Protein AF-A0A655C088-F1 (afdb_monomer_lite)

Radius of gyration: 17.56 Å; chains: 1; bounding box: 36×18×64 Å

Organism: NCBI:txid58097

pLDDT: mean 89.05, std 12.18, range [49.88, 97.75]

Secondary structure (DSSP, 8-state):
--HHHHHHHHHHHHHHHHHHHHHHHHHHHHHHHHHHHHTTS-B-SS-HHHHHHHHHHHHHHHHHHHHHHT-SHHHHHHHHHHHHHSBPPP-

Foldseek 3Di:
DVVVVVVVVVVVVVVVVVVVVLQVQLVVQLVVQVVCVVVLQKDADDHSSVVSVVLSVQQVVLVVVCVVVVHNVSVVVSVVVVPVRIDRDDD

Structure (mmCIF, N/CA/C/O backbone):
data_AF-A0A655C088-F1
#
_entry.id   AF-A0A655C088-F1
#
loop_
_atom_site.group_PDB
_atom_site.id
_atom_site.type_symbol
_atom_site.label_atom_id
_atom_site.label_alt_id
_atom_site.label_comp_id
_atom_site.label_asym_id
_atom_site.label_entity_id
_atom_site.label_seq_id
_atom_site.pdbx_PDB_ins_code
_atom_site.Cartn_x
_atom_site.Cartn_y
_atom_site.Cartn_z
_atom_site.occupancy
_atom_site.B_iso_or_equiv
_atom_site.auth_seq_id
_atom_site.auth_comp_id
_atom_site.auth_asym_id
_atom_site.auth_atom_id
_atom_site.pdbx_PDB_model_num
ATOM 1 N N . MET A 1 1 ? 8.795 -3.079 -39.557 1.00 49.88 1 MET A N 1
ATOM 2 C CA . MET A 1 1 ? 7.667 -2.353 -38.928 1.00 49.88 1 MET A CA 1
ATOM 3 C C . MET A 1 1 ? 6.599 -3.244 -38.274 1.00 49.88 1 MET A C 1
ATOM 5 O O . MET A 1 1 ? 5.660 -2.689 -37.733 1.00 49.88 1 MET A O 1
ATOM 9 N N . LYS A 1 2 ? 6.723 -4.583 -38.238 1.00 54.75 2 LYS A N 1
ATOM 10 C CA . LYS A 1 2 ? 5.766 -5.448 -37.509 1.00 54.75 2 LYS A CA 1
ATOM 11 C C . LYS A 1 2 ? 6.128 -5.668 -36.032 1.00 54.75 2 LYS A C 1
ATOM 13 O O . LYS A 1 2 ? 5.248 -5.611 -35.190 1.00 54.75 2 LYS A O 1
ATOM 18 N N . LEU A 1 3 ? 7.422 -5.781 -35.715 1.00 56.53 3 LEU A N 1
ATOM 19 C CA . LEU A 1 3 ? 7.883 -5.961 -34.330 1.00 56.53 3 LEU A CA 1
ATOM 20 C C . LEU A 1 3 ? 7.594 -4.763 -33.413 1.00 56.53 3 LEU A C 1
ATOM 22 O O . LEU A 1 3 ? 7.320 -4.953 -32.239 1.00 56.53 3 LEU A O 1
ATOM 26 N N . SER A 1 4 ? 7.652 -3.528 -33.921 1.00 59.84 4 SER A N 1
ATOM 27 C CA . SER A 1 4 ? 7.406 -2.348 -33.080 1.00 59.84 4 SER A CA 1
ATOM 28 C C . SER A 1 4 ? 5.943 -2.215 -32.660 1.00 59.84 4 SER A C 1
ATOM 30 O O . SER A 1 4 ? 5.696 -1.749 -31.558 1.00 59.84 4 SER A O 1
ATOM 32 N N . ALA A 1 5 ? 4.992 -2.639 -33.501 1.00 64.88 5 ALA A N 1
ATOM 33 C CA . ALA A 1 5 ? 3.576 -2.658 -33.135 1.00 64.88 5 ALA A CA 1
ATOM 34 C C . ALA A 1 5 ? 3.304 -3.727 -32.062 1.00 64.88 5 ALA A C 1
ATOM 36 O O . ALA A 1 5 ? 2.710 -3.427 -31.039 1.00 64.88 5 ALA A O 1
ATOM 37 N N . GLU A 1 6 ? 3.865 -4.927 -32.229 1.00 62.44 6 GLU A N 1
ATOM 38 C CA . GLU A 1 6 ? 3.675 -6.049 -31.299 1.00 62.44 6 GLU A CA 1
ATOM 39 C C . GLU A 1 6 ? 4.311 -5.805 -29.914 1.00 62.44 6 GLU A C 1
ATOM 41 O O . GLU A 1 6 ? 3.736 -6.153 -28.886 1.00 62.44 6 GLU A O 1
ATOM 46 N N . VAL A 1 7 ? 5.472 -5.136 -29.858 1.00 62.28 7 VAL A N 1
ATOM 47 C CA . VAL A 1 7 ? 6.105 -4.725 -28.589 1.00 62.28 7 VAL A CA 1
ATOM 48 C C . VAL A 1 7 ? 5.343 -3.576 -27.915 1.00 62.28 7 VAL A C 1
ATOM 50 O O . VAL A 1 7 ? 5.287 -3.528 -26.685 1.00 62.28 7 VAL A O 1
ATOM 53 N N . CYS A 1 8 ? 4.755 -2.656 -28.687 1.00 67.44 8 CYS A N 1
ATOM 54 C CA . CYS A 1 8 ? 3.917 -1.585 -28.143 1.00 67.44 8 CYS A CA 1
ATOM 55 C C . CYS A 1 8 ? 2.624 -2.133 -27.533 1.00 67.44 8 CYS A C 1
ATOM 57 O O . CYS A 1 8 ? 2.318 -1.774 -26.397 1.00 67.44 8 CYS A O 1
ATOM 59 N N . ASP A 1 9 ? 1.936 -3.036 -28.233 1.00 70.56 9 ASP A N 1
ATOM 60 C CA . ASP A 1 9 ? 0.707 -3.668 -27.743 1.00 70.56 9 ASP A CA 1
ATOM 61 C C . ASP A 1 9 ? 0.985 -4.474 -26.463 1.00 70.56 9 ASP A C 1
ATOM 63 O O . ASP A 1 9 ? 0.303 -4.303 -25.456 1.00 70.56 9 ASP A O 1
ATOM 67 N N . LEU A 1 10 ? 2.074 -5.256 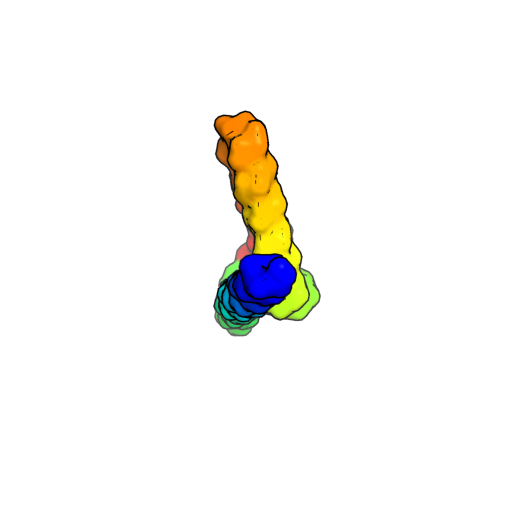-26.430 1.00 72.62 10 LEU A N 1
ATOM 68 C CA . LEU A 1 10 ? 2.473 -6.000 -25.230 1.00 72.62 10 LEU A CA 1
ATOM 69 C C . LEU A 1 10 ? 2.832 -5.077 -24.054 1.00 72.62 10 LEU A C 1
ATOM 71 O O . LEU A 1 10 ? 2.515 -5.375 -22.903 1.00 72.62 10 LEU A O 1
ATOM 75 N N . SER A 1 11 ? 3.506 -3.958 -24.322 1.00 79.69 11 SER A N 1
ATOM 76 C CA . SER A 1 11 ? 3.838 -2.955 -23.304 1.00 79.69 11 SER A CA 1
ATOM 77 C C . SER A 1 11 ? 2.581 -2.284 -22.747 1.00 79.69 11 SER A C 1
ATOM 79 O O . SER A 1 11 ? 2.494 -2.034 -21.546 1.00 79.69 11 SER A O 1
ATOM 81 N N . GLU A 1 12 ? 1.586 -2.025 -23.595 1.00 83.19 12 GLU A N 1
ATOM 82 C CA . GLU A 1 12 ? 0.299 -1.459 -23.199 1.00 83.19 12 GLU A CA 1
ATOM 83 C C . GLU A 1 12 ? -0.551 -2.446 -22.391 1.00 83.19 12 GLU A C 1
ATOM 85 O O . GLU A 1 12 ? -1.042 -2.082 -21.317 1.00 83.19 12 GLU A O 1
ATOM 90 N N . ASP A 1 13 ? -0.642 -3.701 -22.825 1.00 85.62 13 ASP A N 1
ATOM 91 C CA . ASP A 1 13 ? -1.325 -4.768 -22.091 1.00 85.62 13 ASP A CA 1
ATOM 92 C C . ASP A 1 13 ? -0.659 -5.034 -20.738 1.00 85.62 13 ASP A C 1
ATOM 94 O O . ASP A 1 13 ? -1.331 -5.162 -19.707 1.00 85.62 13 ASP A O 1
ATOM 98 N N . MET A 1 14 ? 0.675 -5.052 -20.702 1.00 84.62 14 MET A N 1
ATOM 99 C CA . MET A 1 14 ? 1.430 -5.232 -19.467 1.00 84.62 14 MET A CA 1
ATOM 100 C C . MET A 1 14 ? 1.284 -4.020 -18.543 1.00 84.62 14 MET A C 1
ATOM 102 O O . MET A 1 14 ? 1.069 -4.199 -17.345 1.00 84.62 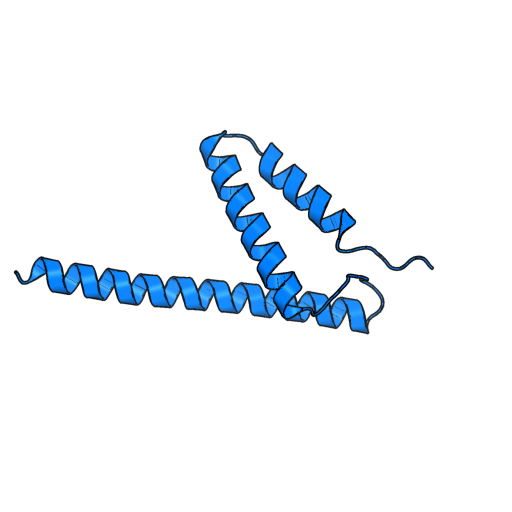14 MET A O 1
ATOM 106 N N . ARG A 1 15 ? 1.292 -2.793 -19.083 1.00 89.25 15 ARG A N 1
ATOM 107 C CA . ARG A 1 15 ? 0.994 -1.565 -18.329 1.00 89.25 15 ARG A CA 1
ATOM 108 C C . ARG A 1 15 ? -0.408 -1.619 -17.725 1.00 89.25 15 ARG A C 1
ATOM 110 O O . ARG A 1 15 ? -0.556 -1.339 -16.541 1.00 89.25 15 ARG A O 1
ATOM 117 N N . SER A 1 16 ? -1.419 -2.003 -18.507 1.00 89.94 16 SER A N 1
ATOM 118 C CA . SER A 1 16 ? -2.802 -2.128 -18.031 1.00 89.94 16 SER A CA 1
ATOM 119 C C . SER A 1 16 ? -2.932 -3.196 -16.945 1.00 89.94 16 SER A C 1
ATOM 121 O O . SER A 1 16 ? -3.605 -2.984 -15.940 1.00 89.94 16 SER A O 1
ATOM 12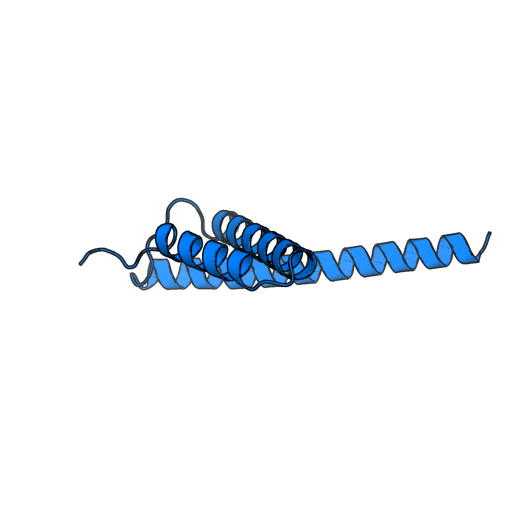3 N N . THR A 1 17 ? -2.254 -4.330 -17.113 1.00 90.50 17 THR A N 1
ATOM 124 C CA . THR A 1 17 ? -2.256 -5.420 -16.131 1.00 90.50 17 THR A CA 1
ATOM 125 C C . THR A 1 17 ? -1.586 -4.998 -14.824 1.00 90.50 17 THR A C 1
ATOM 127 O O . THR A 1 17 ? -2.123 -5.254 -13.747 1.00 90.50 17 THR A O 1
ATOM 130 N N . MET A 1 18 ? -0.449 -4.301 -14.901 1.00 87.00 18 MET A N 1
ATOM 131 C CA . MET A 1 18 ? 0.233 -3.758 -13.725 1.00 87.00 18 MET A CA 1
ATOM 132 C C . MET A 1 18 ? -0.605 -2.698 -13.006 1.00 87.00 18 MET A C 1
ATOM 134 O O . MET A 1 18 ? -0.661 -2.710 -11.778 1.00 87.00 18 MET A O 1
ATOM 138 N N . ASP A 1 19 ? -1.267 -1.810 -13.751 1.00 90.94 19 ASP A N 1
ATOM 139 C CA . ASP A 1 19 ? -2.149 -0.796 -13.170 1.00 90.94 19 ASP A CA 1
ATOM 140 C C . ASP A 1 19 ? -3.326 -1.450 -12.439 1.00 90.94 19 ASP A C 1
ATOM 142 O O . ASP A 1 19 ? -3.549 -1.165 -11.266 1.00 90.94 19 ASP A O 1
ATOM 146 N N . LYS A 1 20 ? -4.002 -2.425 -13.061 1.00 93.19 20 LYS A N 1
ATOM 147 C CA . LYS A 1 20 ? -5.075 -3.197 -12.410 1.00 93.19 20 LYS A CA 1
ATOM 148 C C . LYS A 1 20 ? -4.605 -3.858 -11.115 1.00 93.19 20 LYS A C 1
ATOM 150 O O . LYS A 1 20 ? -5.256 -3.695 -10.087 1.00 93.19 20 LYS A O 1
ATOM 155 N N . GLY A 1 21 ? -3.452 -4.529 -11.138 1.00 92.88 21 GLY A N 1
ATOM 156 C CA . GLY A 1 21 ? -2.885 -5.142 -9.935 1.00 92.88 21 GLY A CA 1
ATOM 157 C C . GLY A 1 21 ? -2.594 -4.118 -8.830 1.00 92.88 21 GLY A C 1
ATOM 158 O O . GLY A 1 21 ? -2.883 -4.365 -7.660 1.00 92.88 21 GLY A O 1
ATOM 159 N N . ALA A 1 22 ? -2.085 -2.935 -9.187 1.00 93.12 22 ALA A N 1
ATOM 160 C CA . ALA A 1 22 ? -1.881 -1.851 -8.230 1.00 93.12 22 ALA A CA 1
ATOM 161 C C . ALA A 1 22 ? -3.211 -1.344 -7.643 1.00 93.12 22 ALA A C 1
ATOM 163 O O . ALA A 1 22 ? -3.305 -1.145 -6.430 1.00 93.12 22 ALA A O 1
ATOM 164 N N . GLN A 1 23 ? -4.248 -1.175 -8.473 1.00 95.38 23 GLN A N 1
ATOM 165 C CA . GLN A 1 23 ? -5.583 -0.769 -8.018 1.00 95.38 23 GLN A CA 1
ATOM 166 C C . GLN A 1 23 ? -6.190 -1.787 -7.047 1.00 95.38 23 GLN A C 1
ATOM 168 O O . GLN A 1 23 ? -6.746 -1.392 -6.024 1.00 95.38 23 GLN A O 1
ATOM 173 N N . GLU A 1 24 ? -6.047 -3.086 -7.316 1.00 96.94 24 GLU A N 1
ATOM 174 C CA . GLU A 1 24 ? -6.533 -4.150 -6.429 1.00 96.94 24 GLU A CA 1
ATOM 175 C C . GLU A 1 24 ? -5.846 -4.114 -5.059 1.00 96.94 24 GLU A C 1
ATOM 177 O O . GLU A 1 24 ? -6.516 -4.178 -4.027 1.00 96.94 24 GLU A O 1
ATOM 182 N N . ILE A 1 25 ? -4.522 -3.924 -5.021 1.00 96.62 25 ILE A N 1
ATOM 183 C CA . ILE A 1 25 ? -3.778 -3.782 -3.760 1.00 96.62 25 ILE A CA 1
ATOM 184 C C . ILE A 1 25 ? -4.256 -2.548 -2.988 1.00 96.62 25 ILE A C 1
ATOM 186 O O . ILE A 1 25 ? -4.508 -2.627 -1.783 1.00 96.62 25 ILE A O 1
ATOM 190 N N . MET A 1 26 ? -4.409 -1.408 -3.665 1.00 97.25 26 MET A N 1
ATOM 191 C CA . MET A 1 26 ? -4.902 -0.184 -3.029 1.00 97.25 26 MET A CA 1
ATOM 192 C C . MET A 1 26 ? -6.336 -0.350 -2.509 1.00 97.25 26 MET A C 1
ATOM 194 O O . MET A 1 26 ? -6.643 0.133 -1.421 1.00 97.25 26 MET A O 1
ATOM 198 N N . ALA A 1 27 ? -7.197 -1.079 -3.222 1.00 97.44 27 ALA A N 1
ATOM 199 C CA . ALA A 1 27 ? -8.554 -1.383 -2.774 1.00 97.44 27 ALA A CA 1
ATOM 200 C C . ALA A 1 27 ? -8.564 -2.270 -1.517 1.00 97.44 27 ALA A C 1
ATOM 202 O O . ALA A 1 27 ? -9.313 -1.993 -0.578 1.00 97.44 27 ALA A O 1
ATOM 203 N N . LEU A 1 28 ? -7.701 -3.290 -1.456 1.00 97.75 28 LEU A N 1
ATOM 204 C CA . LEU A 1 28 ? -7.545 -4.141 -0.270 1.00 97.75 28 LEU A CA 1
ATOM 205 C C . LEU A 1 28 ? -7.054 -3.342 0.943 1.00 97.75 28 LEU A C 1
ATOM 207 O O . LEU A 1 28 ? -7.606 -3.475 2.035 1.00 97.75 28 LEU A O 1
ATOM 211 N N . LEU A 1 29 ? -6.059 -2.473 0.750 1.00 96.62 29 LEU A N 1
ATOM 212 C CA . LEU A 1 29 ? -5.565 -1.577 1.798 1.00 96.62 29 LEU A CA 1
ATOM 213 C C . LEU A 1 29 ? -6.661 -0.622 2.285 1.00 96.62 29 LEU A C 1
ATOM 215 O O . LEU A 1 29 ? -6.845 -0.461 3.489 1.00 96.62 29 LEU A O 1
ATOM 219 N N . ALA A 1 30 ? -7.420 -0.023 1.365 1.00 97.50 30 ALA A N 1
ATOM 220 C CA . ALA A 1 30 ? -8.522 0.874 1.702 1.00 97.50 30 ALA A CA 1
ATOM 221 C C . ALA A 1 30 ? -9.596 0.152 2.520 1.00 97.50 30 ALA A C 1
ATOM 223 O O . ALA A 1 30 ? -10.104 0.702 3.496 1.00 97.50 30 ALA A O 1
ATOM 224 N N . ARG A 1 31 ? -9.905 -1.098 2.155 1.00 97.50 31 ARG A N 1
ATOM 225 C CA . ARG A 1 31 ? -10.861 -1.922 2.892 1.00 97.50 31 ARG A CA 1
ATOM 226 C C . ARG A 1 31 ? -10.372 -2.236 4.303 1.00 97.50 31 ARG A C 1
ATOM 228 O O . ARG A 1 31 ? -11.130 -2.053 5.247 1.00 97.50 31 ARG A O 1
ATOM 235 N N . ALA A 1 32 ? -9.110 -2.631 4.456 1.00 95.56 32 ALA A N 1
ATOM 236 C CA . ALA A 1 32 ? -8.521 -2.907 5.765 1.00 95.56 32 ALA A CA 1
ATOM 237 C C . ALA A 1 32 ? -8.509 -1.665 6.676 1.00 95.56 32 ALA A C 1
ATOM 239 O O . ALA A 1 32 ? -8.801 -1.763 7.868 1.00 95.56 32 ALA A O 1
ATOM 240 N N . LEU A 1 33 ? -8.208 -0.491 6.114 1.00 95.31 33 LEU A N 1
ATOM 241 C CA . LEU A 1 33 ? -8.263 0.785 6.829 1.00 95.31 33 LEU A CA 1
ATOM 242 C C . LEU A 1 33 ? -9.688 1.117 7.296 1.00 95.31 33 LEU A C 1
ATOM 244 O O . LEU A 1 33 ? -9.884 1.492 8.450 1.00 95.31 33 LEU A O 1
ATOM 248 N N . GLU A 1 34 ? -10.677 0.957 6.418 1.00 96.44 34 GLU A N 1
ATOM 249 C CA . GLU A 1 34 ? -12.089 1.191 6.733 1.00 96.44 34 GLU A CA 1
ATOM 250 C C . GLU A 1 34 ? -12.598 0.228 7.817 1.00 96.44 34 GLU A C 1
ATOM 252 O O . GLU A 1 34 ? -13.190 0.658 8.806 1.00 96.44 34 GLU A O 1
ATOM 257 N N . ASP A 1 35 ? -12.306 -1.068 7.688 1.00 95.50 35 ASP A N 1
ATOM 258 C CA . ASP A 1 35 ? -12.707 -2.081 8.669 1.00 95.50 35 ASP A CA 1
ATOM 259 C C . ASP A 1 35 ? -12.045 -1.833 10.038 1.00 95.50 35 ASP A C 1
ATOM 261 O O . ASP A 1 35 ? -12.703 -1.932 11.079 1.00 95.50 35 ASP A O 1
ATOM 265 N N . GLY A 1 36 ? -10.765 -1.444 10.054 1.00 92.75 36 GLY A N 1
ATOM 266 C CA . GLY A 1 36 ? -10.042 -1.099 11.280 1.00 92.75 36 GLY A CA 1
ATOM 267 C C . GLY A 1 36 ? -10.570 0.165 11.962 1.00 92.75 36 GLY A C 1
ATOM 268 O O . GLY A 1 36 ? -10.634 0.210 13.192 1.00 92.75 36 GLY A O 1
ATOM 269 N N . ARG A 1 37 ? -11.003 1.163 11.182 1.00 93.38 37 ARG A N 1
ATOM 270 C CA . ARG A 1 37 ? -11.678 2.364 11.693 1.00 93.38 37 ARG A CA 1
ATOM 271 C C . ARG A 1 37 ? -13.038 2.024 12.296 1.00 93.38 37 ARG A C 1
ATOM 273 O O . ARG A 1 37 ? -13.317 2.421 13.422 1.00 93.38 37 ARG A O 1
ATOM 280 N N . ASN A 1 38 ? -13.857 1.251 11.585 1.00 93.50 38 ASN A N 1
ATOM 281 C CA . ASN A 1 38 ? -15.193 0.859 12.044 1.00 93.50 38 ASN A CA 1
ATOM 282 C C . ASN A 1 38 ? -15.139 -0.015 13.305 1.00 93.50 38 ASN A C 1
ATOM 284 O O . ASN A 1 38 ? -15.965 0.125 14.207 1.00 93.50 38 ASN A O 1
ATOM 288 N N . SER A 1 39 ? -14.112 -0.858 13.414 1.00 92.44 39 SER A N 1
ATOM 289 C CA . SER A 1 39 ? -13.855 -1.684 14.601 1.00 92.44 39 SER A CA 1
ATOM 290 C C . SER A 1 39 ? -13.180 -0.919 15.749 1.00 92.44 39 SER A C 1
ATOM 292 O O . SER A 1 39 ? -12.891 -1.520 16.778 1.00 92.44 39 SER A O 1
ATOM 294 N N . HIS A 1 40 ? -12.914 0.386 15.590 1.00 87.38 40 HIS A N 1
ATOM 295 C CA . HIS A 1 40 ? -12.200 1.227 16.561 1.00 87.38 40 HIS A CA 1
ATOM 296 C C . HIS A 1 40 ? -10.813 0.678 16.946 1.00 87.38 40 HIS A C 1
ATOM 298 O O . HIS A 1 40 ? -10.314 0.919 18.041 1.00 87.38 40 HIS A O 1
ATOM 304 N N . CYS A 1 41 ? -10.170 -0.066 16.044 1.00 87.69 41 CYS A N 1
ATOM 305 C CA . CYS A 1 41 ? -8.812 -0.573 16.242 1.00 87.69 41 CYS A CA 1
ATOM 306 C C . CYS A 1 41 ? -7.758 0.367 15.648 1.00 87.69 41 CYS A C 1
ATOM 308 O O . CYS A 1 41 ? -6.612 0.349 16.091 1.00 87.69 41 CYS A O 1
ATOM 310 N N . LEU A 1 42 ? -8.137 1.176 14.653 1.00 90.25 42 LEU A N 1
ATOM 311 C CA . LEU A 1 42 ? -7.256 2.103 13.948 1.00 90.25 42 LEU A CA 1
ATOM 312 C C . LEU A 1 42 ? -7.866 3.507 13.898 1.00 90.25 42 LEU A C 1
ATOM 314 O O . LEU A 1 42 ? -9.046 3.677 13.599 1.00 90.25 42 LEU A O 1
ATOM 318 N N . HIS A 1 43 ? -7.027 4.516 14.098 1.00 92.38 43 HIS A N 1
ATOM 319 C CA . HIS A 1 43 ? -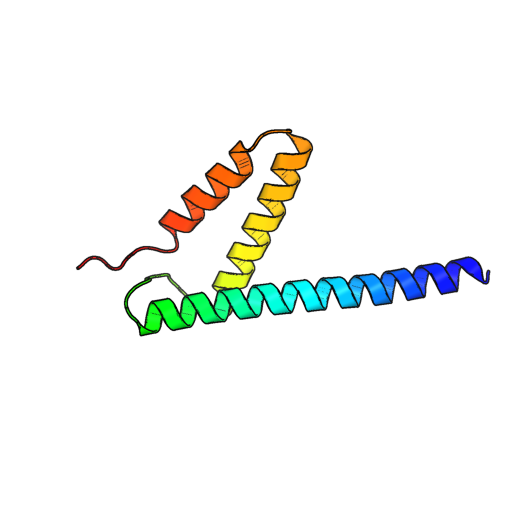7.335 5.920 13.883 1.00 92.38 43 HIS A CA 1
ATOM 320 C C . HIS A 1 43 ? -6.343 6.519 12.881 1.00 92.38 43 HIS A C 1
ATOM 322 O O . HIS A 1 43 ? -5.130 6.352 12.996 1.00 92.38 43 HIS A O 1
ATOM 328 N N . PHE A 1 44 ? -6.870 7.212 11.877 1.00 92.19 44 PHE A N 1
ATOM 329 C CA . PHE A 1 44 ? -6.099 7.918 10.857 1.00 92.19 44 PHE A CA 1
ATOM 330 C C . PHE A 1 44 ? -6.969 9.016 10.246 1.00 92.19 44 PHE A C 1
ATOM 332 O O . PHE A 1 44 ? -8.199 8.901 10.205 1.00 92.19 44 PHE A O 1
ATOM 339 N N . THR A 1 45 ? -6.335 10.073 9.749 1.00 91.00 45 THR A N 1
ATOM 340 C CA . THR A 1 45 ? -7.024 11.224 9.162 1.00 91.00 45 THR A CA 1
ATOM 341 C C . THR A 1 45 ? -7.433 10.962 7.708 1.00 91.00 45 THR A C 1
ATOM 343 O O . THR A 1 45 ? -6.798 10.198 6.985 1.00 91.00 45 THR A O 1
ATOM 346 N N . GLY A 1 46 ? -8.513 11.605 7.257 1.00 91.94 46 GLY A N 1
ATOM 347 C CA . GLY A 1 46 ? -8.955 11.539 5.860 1.00 91.94 46 GLY A CA 1
ATOM 348 C C . GLY A 1 46 ? -9.752 10.282 5.492 1.00 91.94 46 GLY A C 1
ATOM 349 O O . GLY A 1 46 ? -10.349 9.622 6.342 1.00 91.94 46 GLY A O 1
ATOM 350 N N . GLN A 1 47 ? -9.819 9.982 4.195 1.00 95.19 47 GLN A N 1
ATOM 351 C CA . GLN A 1 47 ? -10.602 8.867 3.653 1.00 95.19 47 GLN A CA 1
ATOM 352 C C . GLN A 1 47 ? -9.725 7.617 3.435 1.00 95.19 47 GLN A C 1
ATOM 354 O O . GLN A 1 47 ? -8.555 7.769 3.074 1.00 95.19 47 GLN A O 1
ATOM 359 N N . PRO A 1 48 ? -10.262 6.390 3.594 1.00 95.31 48 PRO A N 1
ATOM 360 C CA . PRO A 1 48 ? -9.474 5.156 3.501 1.00 95.31 48 PRO A CA 1
ATOM 361 C C . PRO A 1 48 ? -8.783 4.964 2.151 1.00 95.31 48 PRO A C 1
ATOM 363 O O . PRO A 1 48 ? -7.628 4.555 2.111 1.00 95.31 48 PRO A O 1
ATOM 366 N N . LEU A 1 49 ? -9.459 5.281 1.042 1.00 95.75 49 LEU A N 1
ATOM 367 C CA . LEU A 1 49 ? -8.900 5.078 -0.296 1.00 95.75 49 LEU A CA 1
ATOM 368 C C . LEU A 1 49 ? -7.721 6.023 -0.604 1.00 95.75 49 LEU A C 1
ATOM 370 O O . LEU A 1 49 ? -6.658 5.517 -0.958 1.00 95.75 49 LEU A O 1
ATOM 374 N N . PRO A 1 50 ? -7.829 7.355 -0.424 1.00 96.00 50 PRO A N 1
ATOM 375 C CA . PRO A 1 50 ? -6.668 8.242 -0.521 1.00 96.00 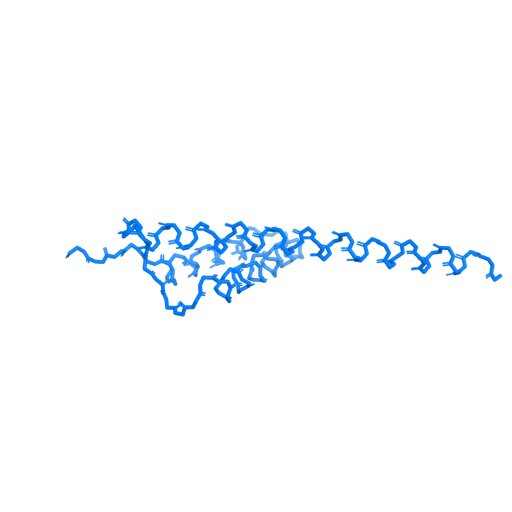50 PRO A CA 1
ATOM 376 C C . PRO A 1 50 ? -5.519 7.825 0.401 1.00 96.00 50 PRO A C 1
ATOM 378 O O . PRO A 1 50 ? -4.361 7.840 -0.008 1.00 96.00 50 PRO A O 1
ATOM 381 N N . GLN A 1 51 ? -5.832 7.388 1.624 1.00 95.62 51 GLN A N 1
ATOM 382 C CA . GLN A 1 51 ? -4.812 6.926 2.558 1.00 95.62 51 GLN A CA 1
ATOM 383 C C . GLN A 1 51 ? -4.106 5.662 2.046 1.00 95.62 51 GLN A C 1
ATOM 385 O O . GLN A 1 51 ? -2.880 5.589 2.064 1.00 95.62 51 GLN A O 1
ATOM 390 N N . ALA A 1 52 ? -4.849 4.692 1.516 1.00 96.56 52 ALA A N 1
ATOM 391 C CA . ALA A 1 52 ? -4.293 3.491 0.902 1.00 96.56 52 ALA A CA 1
ATOM 392 C C . ALA A 1 52 ? -3.379 3.797 -0.295 1.00 96.56 52 ALA A C 1
ATOM 394 O O . ALA A 1 52 ? -2.322 3.179 -0.427 1.00 96.56 52 ALA A O 1
ATOM 395 N N . GLN A 1 53 ? -3.745 4.773 -1.131 1.00 96.00 53 GLN A N 1
ATOM 396 C CA . GLN A 1 53 ? -2.916 5.223 -2.255 1.00 96.00 53 GLN A CA 1
ATOM 397 C C . GLN A 1 53 ? -1.575 5.794 -1.775 1.00 96.00 53 GLN A C 1
ATOM 399 O O . GLN A 1 53 ? -0.524 5.448 -2.316 1.00 96.00 53 GLN A O 1
ATOM 404 N N . VAL A 1 54 ? -1.595 6.617 -0.721 1.00 96.00 54 VAL A N 1
ATOM 405 C CA . VAL A 1 54 ? -0.375 7.165 -0.105 1.00 96.00 54 VAL A CA 1
ATOM 406 C C . VAL A 1 54 ? 0.502 6.050 0.464 1.00 96.00 54 VAL A C 1
ATOM 408 O O . VAL A 1 54 ? 1.706 6.030 0.205 1.00 96.00 54 VAL A O 1
ATOM 411 N N . LEU A 1 55 ? -0.085 5.096 1.193 1.00 95.88 55 LEU A N 1
ATOM 412 C CA . LEU A 1 55 ? 0.646 3.955 1.755 1.00 95.88 55 LEU A CA 1
ATOM 413 C C . LEU A 1 55 ? 1.295 3.100 0.662 1.00 95.88 55 LEU A C 1
ATOM 415 O O . LEU A 1 55 ? 2.459 2.720 0.788 1.00 95.88 55 LEU A O 1
ATOM 419 N N . TYR A 1 56 ? 0.570 2.834 -0.426 1.00 96.50 56 TYR A N 1
ATOM 420 C CA . TYR A 1 56 ? 1.086 2.073 -1.559 1.00 96.50 56 TYR A CA 1
ATOM 421 C C . TYR A 1 56 ? 2.256 2.792 -2.242 1.00 96.50 56 TYR A C 1
ATOM 423 O O . TYR A 1 56 ? 3.310 2.190 -2.455 1.00 96.50 56 TYR A O 1
ATOM 431 N N . ALA A 1 57 ? 2.117 4.091 -2.522 1.00 96.00 57 ALA A N 1
ATOM 432 C CA . ALA A 1 57 ? 3.179 4.894 -3.125 1.00 96.00 57 ALA A CA 1
ATOM 433 C C . ALA A 1 57 ? 4.429 4.971 -2.231 1.00 96.00 57 ALA A C 1
ATOM 435 O O . ALA A 1 57 ? 5.551 4.813 -2.721 1.00 96.00 57 ALA A O 1
ATOM 436 N N . LEU A 1 58 ? 4.242 5.152 -0.919 1.00 96.88 58 LEU A N 1
ATOM 437 C CA . LEU A 1 58 ? 5.325 5.147 0.065 1.00 96.88 58 LEU A CA 1
ATOM 438 C C . LEU A 1 58 ? 6.069 3.807 0.057 1.00 96.88 58 LEU A C 1
ATOM 440 O O . LEU A 1 58 ? 7.300 3.781 -0.013 1.00 96.88 58 LEU A O 1
ATOM 444 N N . TRP A 1 59 ? 5.332 2.695 0.088 1.00 96.31 59 TRP A N 1
ATOM 445 C CA . TRP A 1 59 ? 5.924 1.361 0.095 1.00 96.31 59 TRP A CA 1
ATOM 446 C C . TRP A 1 59 ? 6.666 1.049 -1.207 1.00 96.31 59 TRP A C 1
ATOM 448 O O . TRP A 1 59 ? 7.770 0.499 -1.178 1.00 96.31 59 TRP A O 1
ATOM 458 N N . LEU A 1 60 ? 6.112 1.453 -2.352 1.00 96.12 60 LEU A N 1
ATOM 459 C CA . LEU A 1 60 ? 6.756 1.303 -3.654 1.00 96.12 60 LEU A CA 1
ATOM 460 C C . LEU A 1 60 ? 8.071 2.097 -3.730 1.00 96.12 60 LEU A C 1
ATOM 462 O O . LEU A 1 60 ? 9.103 1.552 -4.131 1.00 96.12 60 LEU A O 1
ATOM 466 N N . GLY A 1 61 ? 8.059 3.360 -3.292 1.00 97.06 61 GLY A N 1
ATOM 467 C CA . GLY A 1 61 ? 9.250 4.210 -3.246 1.00 97.06 61 GLY A CA 1
ATOM 468 C C . GLY A 1 61 ? 10.330 3.663 -2.309 1.00 97.06 61 GLY A C 1
ATOM 469 O O . GLY A 1 61 ? 11.511 3.648 -2.666 1.00 97.06 61 GLY A O 1
ATOM 470 N N . ALA A 1 62 ? 9.933 3.140 -1.148 1.00 97.31 62 ALA A N 1
ATOM 471 C CA . ALA A 1 62 ? 10.842 2.512 -0.197 1.00 97.31 62 ALA A CA 1
ATOM 472 C C . ALA A 1 62 ? 11.489 1.236 -0.760 1.00 97.31 62 ALA A C 1
ATOM 474 O O . ALA A 1 62 ? 12.701 1.067 -0.635 1.00 97.31 62 ALA A O 1
ATOM 475 N N . ASN A 1 63 ? 10.727 0.377 -1.448 1.00 97.19 63 ASN A N 1
ATOM 476 C CA . ASN A 1 63 ? 11.268 -0.813 -2.120 1.00 97.19 63 ASN A CA 1
ATOM 477 C C . ASN A 1 63 ? 12.291 -0.442 -3.202 1.00 97.19 63 ASN A C 1
ATOM 479 O O . ASN A 1 63 ? 13.355 -1.061 -3.299 1.00 97.19 63 ASN A O 1
ATOM 483 N N . LEU A 1 64 ? 12.002 0.594 -3.995 1.00 97.12 64 LEU A N 1
ATOM 484 C CA . LEU A 1 64 ? 12.929 1.084 -5.012 1.00 97.12 64 LEU A CA 1
ATOM 485 C C . LEU A 1 64 ? 14.231 1.603 -4.383 1.00 97.12 64 LEU A C 1
ATOM 487 O O . LEU A 1 64 ? 15.319 1.207 -4.804 1.00 97.12 64 LEU A O 1
ATOM 491 N N . GLN A 1 65 ? 14.133 2.440 -3.348 1.00 97.44 65 GLN A N 1
ATOM 492 C CA . GLN A 1 65 ? 15.305 2.954 -2.635 1.00 97.44 65 GLN A CA 1
ATOM 493 C C . GLN A 1 65 ? 16.101 1.840 -1.950 1.00 97.44 65 GLN A C 1
ATOM 495 O O . GLN A 1 65 ? 17.332 1.857 -2.001 1.00 97.44 65 GLN A O 1
ATOM 500 N N . ALA A 1 66 ? 15.431 0.851 -1.355 1.00 97.44 66 ALA A N 1
ATOM 501 C CA . ALA A 1 66 ? 16.075 -0.303 -0.733 1.00 97.44 66 ALA A CA 1
ATOM 502 C C . ALA A 1 66 ? 16.885 -1.112 -1.755 1.00 97.44 66 ALA A C 1
ATOM 504 O O . ALA A 1 66 ? 18.030 -1.480 -1.495 1.00 97.44 66 ALA A O 1
ATOM 505 N N . LYS A 1 67 ? 16.341 -1.313 -2.963 1.00 95.44 67 LYS A N 1
ATOM 506 C CA . LYS A 1 67 ? 17.046 -1.986 -4.062 1.00 95.44 67 LYS A CA 1
ATOM 507 C C . LYS A 1 67 ? 18.272 -1.202 -4.542 1.00 95.44 67 LYS A C 1
ATOM 509 O O . LYS A 1 67 ? 19.315 -1.805 -4.783 1.00 95.44 67 LYS A O 1
ATOM 514 N N . ILE A 1 68 ? 18.155 0.122 -4.673 1.00 96.81 68 ILE A N 1
ATOM 515 C CA . ILE A 1 68 ? 19.254 1.004 -5.109 1.00 96.81 68 ILE A CA 1
ATOM 516 C C . ILE A 1 68 ? 20.374 1.041 -4.061 1.00 96.81 68 ILE A C 1
ATOM 518 O O . ILE A 1 68 ? 21.542 0.860 -4.394 1.00 96.81 68 ILE A O 1
ATOM 522 N N . SER A 1 69 ? 20.014 1.248 -2.795 1.00 96.69 69 SER A N 1
ATOM 523 C CA . SER A 1 69 ? 20.956 1.374 -1.674 1.00 96.69 69 SER A CA 1
ATOM 524 C C . SER A 1 69 ? 21.461 0.036 -1.126 1.00 96.69 69 SER A C 1
ATOM 526 O O . SER A 1 69 ? 22.399 0.027 -0.334 1.00 96.69 69 SER A O 1
ATOM 528 N N . ARG A 1 70 ? 20.851 -1.088 -1.534 1.00 95.94 70 ARG A N 1
ATOM 529 C CA . ARG A 1 70 ? 21.078 -2.435 -0.976 1.00 95.94 70 ARG A CA 1
ATOM 530 C C . ARG A 1 70 ? 20.936 -2.471 0.551 1.00 95.94 70 ARG A C 1
ATOM 532 O O . ARG A 1 70 ? 21.699 -3.145 1.237 1.00 95.94 70 ARG A O 1
ATOM 539 N N . SER A 1 71 ? 19.960 -1.735 1.072 1.00 97.12 71 SER A N 1
ATOM 540 C CA . SER A 1 71 ? 19.704 -1.586 2.504 1.00 97.12 71 SER A CA 1
ATOM 541 C C . SER A 1 71 ? 18.215 -1.716 2.804 1.00 97.12 71 SER A C 1
ATOM 543 O O . SER A 1 71 ? 17.381 -1.277 2.016 1.00 97.12 71 SER A O 1
ATOM 545 N N . ALA A 1 72 ? 17.878 -2.286 3.962 1.00 95.38 72 ALA A N 1
ATOM 546 C CA . ALA A 1 72 ? 16.502 -2.349 4.455 1.00 95.38 72 ALA A CA 1
ATOM 547 C C . ALA A 1 72 ? 16.021 -1.017 5.064 1.00 95.38 72 ALA A C 1
ATOM 549 O O . ALA A 1 72 ? 14.817 -0.822 5.222 1.00 95.38 72 ALA A O 1
ATOM 550 N N . ALA A 1 73 ? 16.933 -0.078 5.341 1.00 97.44 73 ALA A N 1
ATOM 551 C CA . ALA A 1 73 ? 16.622 1.170 6.039 1.00 97.44 73 ALA A CA 1
ATOM 552 C C . ALA A 1 73 ? 15.460 1.982 5.417 1.00 97.44 73 ALA A C 1
ATOM 554 O O . ALA A 1 73 ? 14.622 2.475 6.171 1.00 97.44 73 ALA A O 1
ATOM 555 N N . PRO A 1 74 ? 15.313 2.106 4.077 1.00 97.06 74 PRO A N 1
ATOM 556 C CA . PRO A 1 74 ? 14.162 2.805 3.498 1.00 97.06 74 PRO A CA 1
ATOM 557 C C . PRO A 1 74 ? 12.812 2.149 3.830 1.00 97.06 74 PRO A C 1
ATOM 559 O O . PRO A 1 74 ? 11.829 2.855 4.047 1.00 97.06 74 PRO A O 1
ATOM 562 N N . LEU A 1 75 ? 12.761 0.814 3.904 1.00 95.81 75 LEU A N 1
ATOM 563 C CA . LEU A 1 75 ? 11.552 0.064 4.267 1.00 95.81 75 LEU A CA 1
ATOM 564 C C . LEU A 1 75 ? 11.230 0.215 5.756 1.00 95.81 75 LEU A C 1
ATOM 566 O O . LEU A 1 75 ? 10.071 0.413 6.115 1.00 95.81 75 LEU A O 1
ATOM 570 N N . GLU A 1 76 ? 12.248 0.172 6.615 1.00 97.44 76 GLU A N 1
ATOM 571 C CA . GLU A 1 76 ? 12.100 0.393 8.058 1.00 97.44 76 GLU A CA 1
ATOM 572 C C . GLU A 1 76 ? 11.571 1.800 8.354 1.00 97.44 76 GLU A C 1
ATOM 574 O O . GLU A 1 76 ? 10.624 1.956 9.127 1.00 97.44 76 GLU A O 1
ATOM 579 N N . ASN A 1 77 ? 12.111 2.814 7.674 1.00 96.25 77 ASN A N 1
ATOM 580 C CA . ASN A 1 77 ? 11.656 4.198 7.793 1.00 96.25 77 ASN A CA 1
ATOM 581 C C . ASN A 1 77 ? 10.217 4.373 7.300 1.00 96.25 77 ASN A C 1
ATOM 583 O O . ASN A 1 77 ? 9.417 5.034 7.963 1.00 96.25 77 ASN A O 1
ATOM 587 N N . ALA A 1 78 ? 9.865 3.759 6.165 1.00 96.50 78 ALA A N 1
ATOM 588 C CA . ALA A 1 78 ? 8.493 3.766 5.672 1.00 96.50 78 ALA A CA 1
ATOM 589 C C . ALA A 1 78 ? 7.538 3.144 6.699 1.00 96.50 78 ALA A C 1
ATOM 591 O O . ALA A 1 78 ? 6.537 3.762 7.049 1.00 96.50 78 ALA A O 1
ATOM 592 N N . LEU A 1 79 ? 7.875 1.974 7.251 1.00 94.50 79 LEU A N 1
ATOM 593 C CA . LEU A 1 79 ? 7.066 1.317 8.278 1.00 94.50 79 LEU A CA 1
ATOM 594 C C . LEU A 1 79 ? 6.934 2.169 9.548 1.00 94.50 79 LEU A C 1
ATOM 596 O O . LEU A 1 79 ? 5.840 2.276 10.104 1.00 94.50 79 LEU A O 1
ATOM 600 N N . ALA A 1 80 ? 8.027 2.780 10.009 1.00 95.12 80 ALA A N 1
ATOM 601 C CA . ALA A 1 80 ? 8.006 3.681 11.156 1.00 95.12 80 ALA A CA 1
ATOM 602 C C . ALA A 1 80 ? 7.059 4.863 10.910 1.00 95.12 80 ALA A C 1
ATOM 604 O O . ALA A 1 80 ? 6.244 5.182 11.771 1.00 95.12 80 ALA A O 1
ATOM 605 N N . HIS A 1 81 ? 7.092 5.453 9.714 1.00 94.44 81 HIS A N 1
ATOM 606 C CA . HIS A 1 81 ? 6.196 6.544 9.351 1.00 94.44 81 HIS A CA 1
ATOM 607 C C . HIS A 1 81 ? 4.728 6.100 9.289 1.00 94.44 81 HIS A C 1
ATOM 609 O O . HIS A 1 81 ? 3.864 6.777 9.843 1.00 94.44 81 HIS A O 1
ATOM 615 N N . VAL A 1 82 ? 4.437 4.927 8.714 1.00 93.88 82 VAL A N 1
ATOM 616 C CA . VAL A 1 82 ? 3.074 4.366 8.695 1.00 93.88 82 VAL A CA 1
ATOM 617 C C . VAL A 1 82 ? 2.508 4.232 10.109 1.00 93.88 82 VAL A C 1
ATOM 619 O O . VAL A 1 82 ? 1.367 4.625 10.333 1.00 93.88 82 VAL A O 1
ATOM 622 N N . LYS A 1 83 ? 3.309 3.774 11.080 1.00 91.62 83 LYS A N 1
ATOM 623 C CA . LYS A 1 83 ? 2.898 3.672 12.494 1.00 91.62 83 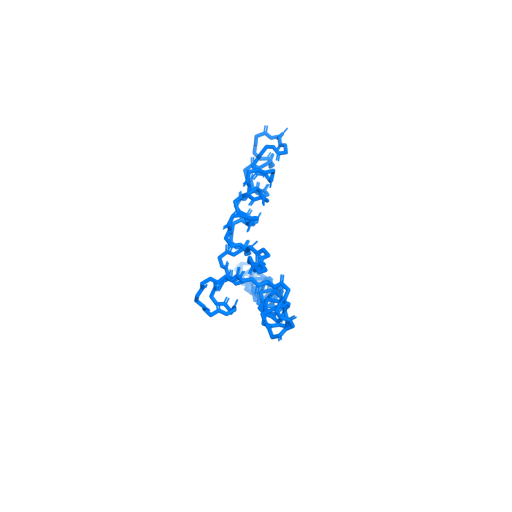LYS A CA 1
ATOM 624 C C . LYS A 1 83 ? 2.576 5.021 13.147 1.00 91.62 83 LYS A C 1
ATOM 626 O O . LYS A 1 83 ? 1.825 5.051 14.112 1.00 91.62 83 LYS A O 1
ATOM 631 N N . THR A 1 84 ? 3.133 6.126 12.647 1.00 90.75 84 THR A N 1
ATOM 632 C CA . THR A 1 84 ? 2.784 7.474 13.137 1.00 90.75 84 THR A CA 1
ATOM 633 C C . THR A 1 84 ? 1.486 8.010 12.540 1.00 90.75 84 THR A C 1
ATOM 635 O O . THR A 1 84 ? 0.821 8.827 13.168 1.00 90.75 84 THR A O 1
ATOM 638 N N . ILE A 1 85 ? 1.121 7.562 11.334 1.00 89.00 85 ILE A N 1
ATOM 639 C CA . ILE A 1 85 ? -0.079 8.035 10.632 1.00 89.00 85 ILE A CA 1
ATOM 640 C C . ILE A 1 85 ? -1.299 7.169 10.970 1.00 89.00 85 ILE A C 1
ATOM 642 O O . ILE A 1 85 ? -2.415 7.676 11.067 1.00 89.00 85 ILE A O 1
ATOM 646 N N . ILE A 1 86 ? -1.083 5.862 11.132 1.00 88.25 86 ILE A N 1
ATOM 647 C CA . ILE A 1 86 ? -2.092 4.895 11.554 1.00 88.25 86 ILE A CA 1
ATOM 648 C C . ILE A 1 86 ? -1.853 4.602 13.034 1.00 88.25 86 ILE A C 1
ATOM 650 O O . ILE A 1 86 ? -1.021 3.763 13.384 1.00 88.25 86 ILE A O 1
ATOM 654 N N . ALA A 1 87 ? -2.574 5.309 13.895 1.00 81.88 87 ALA A N 1
ATOM 655 C CA . ALA A 1 87 ? -2.468 5.156 15.337 1.00 81.88 87 ALA A CA 1
ATOM 656 C C . ALA A 1 87 ? -3.496 4.145 15.859 1.00 81.88 87 ALA A C 1
ATOM 658 O O . ALA A 1 87 ? -4.595 4.018 15.318 1.00 81.88 87 ALA A O 1
ATOM 659 N N . THR A 1 88 ? -3.170 3.456 16.949 1.00 74.38 88 THR A N 1
ATOM 660 C CA . THR A 1 88 ? -4.202 2.863 17.807 1.00 74.38 88 THR A CA 1
ATOM 661 C C . THR A 1 88 ? -4.921 4.003 18.529 1.00 74.38 88 THR A C 1
ATOM 663 O O . THR A 1 88 ? -4.228 4.885 19.042 1.00 74.38 88 THR A O 1
ATOM 666 N N . PRO A 1 89 ? -6.263 4.036 18.560 1.00 69.25 89 PRO A N 1
ATOM 667 C CA . PRO A 1 89 ? -6.977 5.091 19.270 1.00 69.25 89 PRO A CA 1
ATOM 668 C C . PRO A 1 89 ? -6.549 5.128 20.744 1.00 69.25 89 PRO A C 1
ATOM 670 O O . PRO A 1 89 ? -6.403 4.078 21.373 1.00 69.25 89 PRO A O 1
ATOM 673 N N . GLU A 1 90 ? -6.294 6.332 21.266 1.00 63.19 90 GLU A N 1
ATOM 674 C CA . GLU A 1 90 ? -6.059 6.536 22.698 1.00 63.19 90 GLU A CA 1
ATOM 675 C C . GLU A 1 90 ? -7.341 6.134 23.445 1.00 63.19 90 GLU A C 1
ATOM 677 O O . GLU A 1 90 ? -8.432 6.564 23.063 1.00 63.19 90 GLU A O 1
ATOM 682 N N . GLN A 1 91 ? -7.209 5.229 24.420 1.00 50.28 91 GLN A N 1
ATOM 683 C CA . GLN A 1 91 ? -8.323 4.723 25.232 1.00 50.28 91 GLN A CA 1
ATOM 684 C C . GLN A 1 91 ? -8.905 5.802 26.143 1.00 50.28 91 GLN A C 1
ATOM 686 O O . GLN A 1 91 ? -8.103 6.572 26.720 1.00 50.28 91 GLN A O 1
#

InterPro domains:
  IPR011075 Tetracyclin repressor-like, C-terminal domain [PF16925] (2-81)
  IPR036271 Tetracyclin repressor-like, C-terminal domain superfamily [SSF48498] (2-86)

Sequence (91 aa):
MKLSAEVCDLSEDMRSTMDKGAQEIMALLARALEDGRNSHCLHFTGQPLPQAQVLYALWLGANLQAKISRSAAPLENALAHVKTIIATPEQ